Protein AF-A0A483LUS6-F1 (afdb_monomer_lite)

Organism: Klebsiella pneumoniae (NCBI:txid573)

Structure (mmCIF, N/CA/C/O backbone):
data_AF-A0A483LUS6-F1
#
_entry.id   AF-A0A483LUS6-F1
#
loop_
_atom_site.group_PDB
_atom_site.id
_atom_site.type_symbol
_atom_site.label_atom_id
_atom_site.label_alt_id
_atom_site.label_comp_id
_atom_site.label_asym_id
_atom_site.label_entity_id
_atom_site.label_seq_id
_atom_site.pdbx_PDB_ins_code
_atom_site.Cartn_x
_atom_site.Cartn_y
_atom_site.Cartn_z
_atom_site.occupancy
_atom_site.B_iso_or_equiv
_atom_site.auth_seq_id
_ato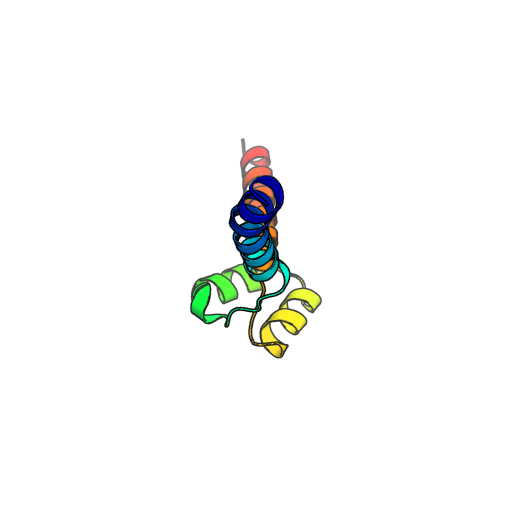m_site.auth_comp_id
_atom_site.auth_asym_id
_atom_site.auth_atom_id
_atom_site.pdbx_PDB_model_num
ATOM 1 N N . MET A 1 1 ? 19.958 2.754 -35.478 1.00 78.19 1 MET A N 1
ATOM 2 C CA . MET A 1 1 ? 19.790 1.383 -34.942 1.00 78.19 1 MET A CA 1
ATOM 3 C C . MET A 1 1 ? 20.180 1.328 -33.469 1.00 78.19 1 MET A C 1
ATOM 5 O O . MET A 1 1 ? 19.320 1.015 -32.662 1.00 78.19 1 MET A O 1
ATOM 9 N N . GLU A 1 2 ? 21.398 1.729 -33.093 1.00 86.81 2 GLU A N 1
ATOM 10 C CA . GLU A 1 2 ? 21.887 1.667 -31.699 1.00 86.81 2 GLU A CA 1
ATOM 11 C C . GLU A 1 2 ? 21.039 2.462 -30.690 1.00 86.81 2 GLU A C 1
ATOM 13 O O . GLU A 1 2 ? 20.636 1.916 -29.668 1.00 86.81 2 GLU A O 1
ATOM 18 N N . ILE A 1 3 ? 20.670 3.711 -31.006 1.00 90.56 3 ILE A N 1
ATOM 19 C CA . ILE A 1 3 ? 19.825 4.543 -30.122 1.00 90.56 3 ILE A CA 1
ATOM 20 C C . ILE A 1 3 ? 18.456 3.892 -29.878 1.00 90.56 3 ILE A C 1
ATOM 22 O O . ILE A 1 3 ? 17.960 3.883 -28.756 1.00 90.56 3 ILE A O 1
ATOM 26 N N . LEU A 1 4 ? 17.856 3.306 -30.918 1.00 92.38 4 LEU A N 1
ATOM 27 C CA . LEU A 1 4 ? 16.553 2.649 -30.813 1.00 92.38 4 LEU A CA 1
ATOM 28 C C . LEU A 1 4 ? 16.625 1.421 -29.891 1.00 92.38 4 LEU A C 1
ATOM 30 O O . LEU A 1 4 ? 15.738 1.212 -29.071 1.00 92.38 4 LEU A O 1
ATOM 34 N N . ILE A 1 5 ? 17.708 0.646 -29.992 1.00 92.69 5 ILE A N 1
ATOM 35 C CA . ILE A 1 5 ? 17.954 -0.527 -29.145 1.00 92.69 5 ILE A CA 1
ATOM 36 C C . ILE A 1 5 ? 18.105 -0.105 -27.679 1.00 92.69 5 ILE A C 1
ATOM 38 O O . ILE A 1 5 ? 17.456 -0.685 -26.812 1.00 92.69 5 ILE A O 1
ATOM 42 N N . VAL A 1 6 ? 18.888 0.942 -27.396 1.00 94.50 6 VAL A N 1
ATOM 43 C CA . VAL A 1 6 ? 19.048 1.471 -26.030 1.00 94.50 6 VAL A CA 1
ATOM 44 C C . VAL A 1 6 ? 17.709 1.955 -25.464 1.00 94.50 6 VAL A C 1
ATOM 46 O O . VAL A 1 6 ? 17.370 1.630 -24.325 1.00 94.50 6 VAL A O 1
ATOM 49 N N . LEU A 1 7 ? 16.910 2.670 -26.262 1.00 94.19 7 LEU A N 1
ATOM 50 C CA . LEU A 1 7 ? 15.584 3.130 -25.844 1.00 94.19 7 LEU A CA 1
ATOM 51 C C . LEU A 1 7 ? 14.631 1.974 -25.535 1.00 94.19 7 LEU A C 1
ATOM 53 O O . LEU A 1 7 ? 13.855 2.079 -24.592 1.00 94.19 7 LEU A O 1
ATOM 57 N N . ILE A 1 8 ? 14.693 0.867 -26.275 1.00 94.81 8 ILE A N 1
ATOM 58 C CA . ILE A 1 8 ? 13.876 -0.321 -25.996 1.00 94.81 8 ILE A CA 1
ATOM 59 C C . ILE A 1 8 ? 14.338 -1.001 -24.701 1.00 94.81 8 ILE A C 1
ATOM 61 O O . ILE A 1 8 ? 13.507 -1.313 -23.847 1.00 94.81 8 ILE A O 1
ATOM 65 N N . ILE A 1 9 ? 15.652 -1.179 -24.523 1.00 95.25 9 ILE A N 1
ATOM 66 C CA . ILE A 1 9 ? 16.233 -1.826 -23.336 1.00 95.25 9 ILE A CA 1
ATOM 67 C C . ILE A 1 9 ? 15.904 -1.052 -22.058 1.00 95.25 9 ILE A C 1
ATOM 69 O O . ILE A 1 9 ? 15.670 -1.675 -21.031 1.00 95.25 9 ILE A O 1
ATOM 73 N N . VAL A 1 10 ? 15.867 0.282 -22.098 1.00 95.19 10 VAL A N 1
ATOM 74 C CA . VAL A 1 10 ? 15.542 1.111 -20.922 1.00 95.19 10 VAL A CA 1
ATOM 75 C C . VAL A 1 10 ? 14.038 1.360 -20.799 1.00 95.19 10 VAL A C 1
ATOM 77 O O . VAL A 1 10 ? 13.473 1.307 -19.705 1.00 95.19 10 VAL A O 1
ATOM 80 N N . GLY A 1 11 ? 13.373 1.617 -21.923 1.00 95.50 11 GLY A N 1
ATOM 81 C CA . GLY A 1 11 ? 11.964 1.985 -21.975 1.00 95.50 11 GLY A CA 1
ATOM 82 C C . GLY A 1 11 ? 11.040 0.853 -21.549 1.00 95.50 11 GLY A C 1
ATOM 83 O O . GLY A 1 11 ? 10.093 1.106 -20.809 1.00 95.50 11 GLY A O 1
ATOM 84 N N . LEU A 1 12 ? 11.323 -0.393 -21.946 1.00 95.38 12 LEU A N 1
ATOM 85 C CA . LEU A 1 12 ? 10.486 -1.535 -21.567 1.00 95.38 12 LEU A CA 1
ATOM 86 C C . LEU A 1 12 ? 10.505 -1.806 -20.050 1.00 95.38 12 LEU A C 1
ATOM 88 O O . LEU A 1 12 ? 9.420 -1.877 -19.466 1.00 95.38 12 LEU A O 1
ATOM 92 N N . PRO A 1 13 ? 11.665 -1.886 -19.365 1.00 96.25 13 PRO A N 1
ATOM 93 C CA . PRO A 1 13 ? 11.701 -1.985 -17.908 1.00 96.25 13 PRO A CA 1
ATOM 94 C C . PRO A 1 13 ? 11.034 -0.802 -17.213 1.00 96.25 13 PRO A C 1
ATOM 96 O O . PRO A 1 13 ? 10.257 -1.009 -16.285 1.00 96.25 13 PRO A O 1
ATOM 99 N N . ALA A 1 14 ? 11.279 0.431 -17.670 1.00 95.50 14 ALA A N 1
ATOM 100 C CA . ALA A 1 14 ? 10.656 1.612 -17.079 1.00 95.50 14 ALA A CA 1
ATOM 101 C C . ALA A 1 14 ? 9.123 1.568 -17.205 1.00 95.50 14 ALA A C 1
ATOM 103 O O . ALA A 1 14 ? 8.412 1.798 -16.225 1.00 95.50 14 ALA A O 1
ATOM 104 N N . ALA A 1 15 ? 8.607 1.205 -18.383 1.00 95.50 15 ALA A N 1
ATOM 105 C CA . ALA A 1 15 ? 7.178 1.033 -18.617 1.00 95.50 15 ALA A CA 1
ATOM 106 C C . ALA A 1 15 ? 6.591 -0.081 -17.741 1.00 95.50 15 ALA A C 1
ATOM 108 O O . ALA A 1 15 ? 5.539 0.113 -17.132 1.00 95.50 15 ALA A O 1
ATOM 109 N N . TYR A 1 16 ? 7.290 -1.213 -17.609 1.00 95.69 16 TYR A N 1
ATOM 110 C CA . TYR A 1 16 ? 6.872 -2.300 -16.727 1.00 95.69 16 TYR A CA 1
ATOM 111 C C . TYR A 1 16 ? 6.830 -1.860 -15.258 1.00 95.69 16 TYR A C 1
ATOM 113 O O . TYR A 1 16 ? 5.843 -2.116 -14.576 1.00 95.69 16 TYR A O 1
ATOM 121 N N . MET A 1 17 ? 7.844 -1.138 -14.774 1.00 94.94 17 MET A N 1
ATOM 122 C CA . MET A 1 17 ? 7.870 -0.611 -13.405 1.00 94.94 17 MET A CA 1
ATOM 123 C C . MET A 1 17 ? 6.723 0.370 -13.142 1.00 94.94 17 MET A C 1
ATOM 125 O O . MET A 1 17 ? 6.124 0.356 -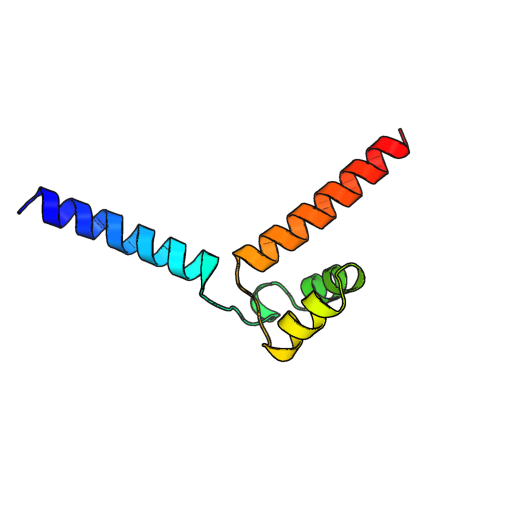12.066 1.00 94.94 17 MET A O 1
ATOM 129 N N . ILE A 1 18 ? 6.399 1.221 -14.119 1.00 95.31 18 ILE A N 1
ATOM 130 C CA . ILE A 1 18 ? 5.259 2.139 -14.034 1.00 95.31 18 ILE A CA 1
ATOM 131 C C . ILE A 1 18 ? 3.953 1.342 -13.988 1.00 95.31 18 ILE A C 1
ATOM 133 O O . ILE A 1 18 ? 3.126 1.573 -13.106 1.00 95.31 18 ILE A O 1
ATOM 137 N N . TRP A 1 19 ? 3.778 0.374 -14.885 1.00 96.06 19 TRP A N 1
ATOM 138 C CA . TRP A 1 19 ? 2.601 -0.487 -14.899 1.00 96.06 19 TRP A CA 1
ATOM 139 C C . TRP A 1 19 ? 2.405 -1.219 -13.566 1.00 96.06 19 TRP A C 1
ATOM 141 O O . TRP A 1 19 ? 1.340 -1.126 -12.951 1.00 96.06 19 TRP A O 1
ATOM 151 N N . ASP A 1 20 ? 3.455 -1.883 -13.086 1.00 93.81 20 ASP A N 1
ATOM 152 C CA . ASP A 1 20 ? 3.451 -2.661 -11.849 1.00 93.81 20 ASP A CA 1
ATOM 153 C C . ASP A 1 20 ? 3.116 -1.794 -10.626 1.00 93.81 20 ASP A C 1
ATOM 155 O O . ASP A 1 20 ? 2.317 -2.177 -9.771 1.00 93.81 20 ASP A O 1
ATOM 159 N N . ARG A 1 21 ? 3.650 -0.570 -10.569 1.00 92.75 21 ARG A N 1
ATOM 160 C CA . ARG A 1 21 ? 3.415 0.332 -9.439 1.00 92.75 21 ARG A CA 1
ATOM 161 C C . ARG A 1 21 ? 2.023 0.959 -9.439 1.00 92.75 21 ARG A C 1
ATOM 163 O O . ARG A 1 21 ? 1.456 1.155 -8.361 1.00 92.75 21 ARG A O 1
ATOM 170 N N . TYR A 1 22 ? 1.523 1.350 -10.610 1.00 93.69 22 TYR A N 1
ATOM 171 C CA . TYR A 1 22 ? 0.378 2.258 -10.728 1.00 93.69 22 TYR A CA 1
ATOM 172 C C . TYR A 1 22 ? -0.918 1.597 -11.179 1.00 93.69 22 TYR A C 1
ATOM 174 O O . TYR A 1 22 ? -1.985 2.113 -10.858 1.00 93.69 22 TYR A O 1
ATOM 182 N N . PHE A 1 23 ? -0.839 0.487 -11.906 1.00 93.81 23 PHE A N 1
ATOM 183 C CA . PHE A 1 23 ? -2.001 -0.111 -12.561 1.00 93.81 23 PHE A CA 1
ATOM 184 C C . PHE A 1 23 ? -2.223 -1.559 -12.147 1.00 93.81 23 PHE A C 1
ATOM 186 O O . PHE A 1 23 ? -3.365 -2.008 -12.062 1.00 93.81 23 PHE A O 1
ATOM 193 N N . ARG A 1 24 ? -1.148 -2.292 -11.847 1.00 96.62 24 ARG A N 1
ATOM 194 C CA . ARG A 1 24 ? -1.262 -3.673 -11.397 1.00 96.62 24 ARG A CA 1
ATOM 195 C C . ARG A 1 24 ? -1.884 -3.733 -10.005 1.00 96.62 24 ARG A C 1
ATOM 197 O O . ARG A 1 24 ? -1.319 -3.255 -9.023 1.00 96.62 24 ARG A O 1
ATOM 204 N N . VAL A 1 25 ? -3.057 -4.350 -9.936 1.00 97.25 25 VAL A N 1
ATOM 205 C CA . VAL A 1 25 ? -3.750 -4.642 -8.683 1.00 97.25 25 VAL A CA 1
ATOM 206 C C . VAL A 1 25 ? -3.229 -5.967 -8.143 1.00 97.25 25 VAL A C 1
ATOM 208 O O . VAL A 1 25 ? -3.284 -6.989 -8.826 1.00 97.25 25 VAL A O 1
ATOM 211 N N . PHE A 1 26 ? -2.730 -5.946 -6.912 1.00 97.44 26 PHE A N 1
ATOM 212 C CA . PHE A 1 26 ? -2.306 -7.138 -6.190 1.00 97.44 26 PHE A CA 1
ATOM 213 C C . PHE A 1 26 ? -3.396 -7.573 -5.205 1.00 97.44 26 PHE A C 1
ATOM 215 O O . PHE A 1 26 ? -4.060 -6.710 -4.616 1.00 97.44 26 PHE A O 1
ATOM 222 N N . PRO A 1 27 ? -3.584 -8.890 -4.995 1.00 97.75 27 PRO A N 1
ATOM 223 C CA . PRO A 1 27 ? -4.524 -9.386 -3.997 1.00 97.75 27 PRO A CA 1
ATOM 224 C C . PRO A 1 27 ? -4.104 -8.929 -2.598 1.00 97.75 27 PRO A C 1
ATOM 226 O O . PRO A 1 27 ? -2.917 -8.775 -2.319 1.00 97.75 27 PRO A O 1
ATOM 229 N N . LEU A 1 28 ? -5.060 -8.758 -1.683 1.00 97.44 28 LEU A N 1
ATOM 230 C CA . LEU A 1 28 ? -4.766 -8.259 -0.328 1.00 97.44 28 LEU A CA 1
ATOM 231 C C . LEU A 1 28 ? -3.751 -9.123 0.441 1.00 97.44 28 LEU A C 1
ATOM 233 O O . LEU A 1 28 ? -2.988 -8.599 1.250 1.00 97.44 28 LEU A O 1
ATOM 237 N N . SER A 1 29 ? -3.696 -10.429 0.158 1.00 97.06 29 SER A N 1
ATOM 238 C CA . SER A 1 29 ? -2.701 -11.356 0.717 1.00 97.06 29 SER A CA 1
ATOM 239 C C . SER A 1 29 ? -1.260 -10.983 0.389 1.00 97.06 29 SER A C 1
ATOM 241 O O . SER A 1 29 ? -0.387 -11.205 1.223 1.00 97.06 29 SER A O 1
ATOM 243 N N . TYR A 1 30 ? -1.015 -10.345 -0.756 1.00 97.12 30 TYR A N 1
ATOM 244 C CA . TYR A 1 30 ? 0.308 -9.862 -1.143 1.00 97.12 30 TYR A CA 1
ATOM 245 C C . TYR A 1 30 ? 0.877 -8.839 -0.145 1.00 97.12 30 TYR A C 1
ATOM 247 O O . TYR A 1 30 ? 2.078 -8.814 0.103 1.00 97.12 30 TYR A O 1
ATOM 255 N N . PHE A 1 31 ? 0.017 -8.025 0.476 1.00 96.44 31 PHE A N 1
ATOM 256 C CA . PHE A 1 31 ? 0.410 -6.999 1.452 1.00 96.44 31 PHE A CA 1
ATOM 257 C C . PHE A 1 31 ? 0.365 -7.495 2.912 1.00 96.44 31 PHE A C 1
ATOM 259 O O . PHE A 1 31 ? 0.672 -6.745 3.844 1.00 96.44 31 PHE A O 1
ATOM 266 N N . GLY A 1 32 ? -0.015 -8.759 3.120 1.00 96.94 32 GLY A N 1
ATOM 267 C CA . GLY A 1 32 ? -0.326 -9.333 4.426 1.00 96.94 32 GLY A CA 1
ATOM 268 C C . GLY A 1 32 ? -1.711 -8.901 4.911 1.00 96.94 32 GLY A C 1
ATOM 269 O O . GLY A 1 32 ? -1.907 -7.758 5.323 1.00 96.94 32 GLY A O 1
ATOM 270 N N . ILE A 1 33 ? -2.672 -9.832 4.907 1.00 94.62 33 ILE A N 1
ATOM 271 C CA . ILE A 1 33 ? -4.084 -9.557 5.246 1.00 94.62 33 ILE A CA 1
ATOM 272 C C . ILE A 1 33 ? -4.223 -8.871 6.610 1.00 94.62 33 ILE A C 1
ATOM 274 O O . ILE A 1 33 ? -4.980 -7.912 6.736 1.00 94.62 33 ILE A O 1
ATOM 278 N N . GLU A 1 34 ? -3.456 -9.299 7.612 1.00 96.38 34 GLU A N 1
ATOM 279 C CA . GLU A 1 34 ? -3.477 -8.697 8.950 1.00 96.38 34 GLU A CA 1
ATOM 280 C C . GLU A 1 34 ? -3.035 -7.226 8.940 1.00 96.38 34 GLU A C 1
ATOM 282 O O . GLU A 1 34 ? -3.643 -6.380 9.599 1.00 96.38 34 GLU A O 1
ATOM 287 N N . ASN A 1 35 ? -2.008 -6.889 8.152 1.00 95.81 35 ASN A N 1
ATOM 288 C CA . ASN A 1 35 ? -1.548 -5.510 7.999 1.00 95.81 35 ASN A CA 1
ATOM 289 C C . ASN A 1 35 ? -2.617 -4.659 7.316 1.00 95.81 35 ASN A C 1
ATOM 291 O O . ASN A 1 35 ? -2.888 -3.547 7.766 1.00 95.81 35 ASN A O 1
ATOM 295 N N . VAL A 1 36 ? -3.245 -5.192 6.264 1.00 96.75 36 VAL A N 1
ATOM 296 C CA . VAL A 1 36 ? -4.339 -4.521 5.552 1.00 96.75 36 VAL A CA 1
ATOM 297 C C . VAL A 1 36 ? -5.507 -4.256 6.498 1.00 96.75 36 VAL A C 1
ATOM 299 O O . VAL A 1 36 ? -6.002 -3.135 6.554 1.00 96.75 36 VAL A O 1
ATOM 302 N N . GLN A 1 37 ? -5.915 -5.246 7.293 1.00 95.38 37 GLN A N 1
ATOM 303 C CA . GLN A 1 37 ? -6.985 -5.086 8.277 1.00 95.38 37 GLN A CA 1
ATOM 304 C C . GLN A 1 37 ? -6.627 -4.073 9.369 1.00 95.38 37 GLN A C 1
ATOM 306 O O . GLN A 1 37 ? -7.477 -3.276 9.758 1.00 95.38 37 GLN A O 1
ATOM 311 N N . ARG A 1 38 ? -5.380 -4.064 9.858 1.00 95.06 38 ARG A N 1
ATOM 312 C CA . ARG A 1 38 ? -4.911 -3.081 10.849 1.00 95.06 38 ARG A CA 1
ATOM 313 C C . ARG A 1 38 ? -4.975 -1.660 10.300 1.00 95.06 38 ARG A C 1
ATOM 315 O O . ARG A 1 38 ? -5.473 -0.774 10.985 1.00 95.06 38 ARG A O 1
ATOM 322 N N . VAL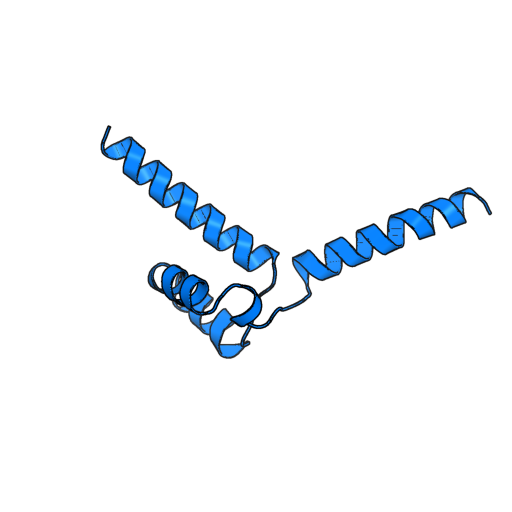 A 1 39 ? -4.488 -1.466 9.079 1.00 95.06 39 VAL A N 1
ATOM 323 C CA . VAL A 1 39 ? -4.514 -0.184 8.372 1.00 95.06 39 VAL A CA 1
ATOM 324 C C . VAL A 1 39 ? -5.953 0.271 8.134 1.00 95.06 39 VAL A C 1
ATOM 326 O O . VAL A 1 39 ? -6.288 1.410 8.446 1.00 95.06 39 VAL A O 1
ATOM 329 N N . ALA A 1 40 ? -6.817 -0.635 7.674 1.00 95.44 40 ALA A N 1
ATOM 330 C CA . ALA A 1 40 ? -8.212 -0.352 7.358 1.00 95.44 40 ALA A CA 1
ATOM 331 C C . ALA A 1 40 ? -9.017 0.204 8.540 1.00 95.44 40 ALA A C 1
ATOM 333 O O . ALA A 1 40 ? -9.979 0.923 8.309 1.00 95.44 40 ALA A O 1
ATOM 334 N N . LYS A 1 41 ? -8.631 -0.079 9.793 1.00 95.31 41 LYS A N 1
ATOM 335 C CA . LYS A 1 41 ? -9.290 0.489 10.987 1.00 95.31 41 LYS A CA 1
ATOM 336 C C . LYS A 1 41 ? -9.220 2.019 11.055 1.00 95.31 41 LYS A C 1
ATOM 338 O O . LYS A 1 41 ? -10.008 2.613 11.781 1.00 95.31 41 LYS A O 1
ATOM 343 N N . TRP A 1 42 ? -8.277 2.628 10.339 1.00 94.06 42 TRP A N 1
ATOM 344 C CA . TRP A 1 42 ? -7.992 4.062 10.392 1.00 94.06 42 TRP A CA 1
ATOM 345 C C . TRP A 1 42 ? -8.237 4.784 9.062 1.00 94.06 42 TRP A C 1
ATOM 347 O O . TRP A 1 42 ? -8.109 6.004 9.006 1.00 94.06 42 TRP A O 1
ATOM 357 N N . GLU A 1 43 ? -8.569 4.054 7.995 1.00 95.12 43 GLU A N 1
ATOM 358 C CA . GLU A 1 43 ? -8.856 4.638 6.682 1.00 95.12 43 GLU A CA 1
ATOM 359 C C . GLU A 1 43 ? -10.359 4.864 6.486 1.00 95.12 43 GLU A C 1
ATOM 361 O O . GLU A 1 43 ? -11.192 4.246 7.151 1.00 95.12 43 GLU A O 1
ATOM 366 N N . SER A 1 44 ? -10.707 5.743 5.542 1.00 94.69 44 SER A N 1
ATOM 367 C CA . SER A 1 44 ? -12.100 6.069 5.237 1.00 94.69 44 SER A CA 1
ATOM 368 C C . SER A 1 44 ? -12.885 4.860 4.728 1.00 94.69 44 SER A C 1
ATOM 370 O O . SER A 1 44 ? -12.338 3.964 4.077 1.00 94.69 44 SER A O 1
ATOM 372 N N . ASP A 1 45 ? -14.198 4.874 4.957 1.00 96.50 45 ASP A N 1
ATOM 373 C CA . ASP A 1 45 ? -15.089 3.832 4.443 1.00 96.50 45 ASP A CA 1
ATOM 374 C C . ASP A 1 45 ? -15.040 3.747 2.914 1.00 96.50 45 ASP A C 1
ATOM 376 O O . ASP A 1 45 ? -15.010 2.647 2.376 1.00 96.50 45 ASP A O 1
ATOM 380 N N . GLU A 1 46 ? -14.885 4.877 2.216 1.00 96.00 46 GLU A N 1
ATOM 381 C CA . GLU A 1 46 ? -14.703 4.906 0.759 1.00 96.00 46 GLU A CA 1
ATOM 382 C C . GLU A 1 46 ? -13.436 4.154 0.312 1.00 96.00 46 GLU A C 1
ATOM 384 O O . GLU A 1 46 ? -13.446 3.418 -0.680 1.00 96.00 46 GLU A O 1
ATOM 389 N N . TRP A 1 47 ? -12.317 4.319 1.029 1.00 95.50 47 TRP A N 1
ATOM 390 C CA . TRP A 1 47 ? -11.096 3.578 0.720 1.00 95.50 47 TRP A CA 1
ATOM 391 C C . TRP A 1 47 ? -11.284 2.087 0.996 1.00 95.50 47 TRP A C 1
ATOM 393 O O . TRP A 1 47 ? -10.926 1.253 0.161 1.00 95.50 47 TRP A O 1
ATOM 403 N N . ARG A 1 48 ? -11.879 1.750 2.146 1.00 96.38 48 ARG A N 1
ATOM 404 C CA . ARG A 1 48 ? -12.137 0.365 2.550 1.00 96.38 48 ARG A CA 1
ATOM 405 C C . ARG A 1 48 ? -13.039 -0.331 1.541 1.00 96.38 48 ARG A C 1
ATOM 407 O O . ARG A 1 48 ? -12.669 -1.387 1.039 1.00 96.38 48 ARG A O 1
ATOM 414 N N . GLU A 1 49 ? -14.180 0.260 1.207 1.00 96.81 49 GLU A N 1
ATOM 415 C CA . GLU A 1 49 ? -15.127 -0.291 0.242 1.00 96.81 49 GLU A CA 1
ATOM 416 C C . GLU A 1 49 ? -14.440 -0.540 -1.098 1.00 96.81 49 GLU A C 1
ATOM 418 O O . GLU A 1 49 ? -14.480 -1.660 -1.603 1.00 96.81 49 GLU A O 1
ATOM 423 N N . ARG A 1 50 ? -13.704 0.446 -1.625 1.00 96.00 50 ARG A N 1
ATOM 424 C CA . ARG A 1 50 ? -12.950 0.308 -2.879 1.00 96.00 50 ARG A CA 1
ATOM 425 C C . ARG A 1 50 ? -11.945 -0.842 -2.840 1.00 96.00 50 ARG A C 1
ATOM 427 O O . ARG A 1 50 ? -11.836 -1.595 -3.801 1.00 96.00 50 ARG A O 1
ATOM 434 N N . VAL A 1 51 ? -11.191 -0.976 -1.753 1.00 96.62 51 VAL A N 1
ATOM 435 C CA . VAL A 1 51 ? -10.135 -1.987 -1.618 1.00 96.62 51 VAL A CA 1
ATOM 436 C C . VAL A 1 51 ? -10.703 -3.390 -1.429 1.00 96.62 51 VAL A C 1
ATOM 438 O O . VAL A 1 51 ? -10.256 -4.327 -2.094 1.00 96.62 51 VAL A O 1
ATOM 441 N N . PHE A 1 52 ? -11.668 -3.546 -0.524 1.00 96.38 52 PHE A N 1
ATOM 442 C CA . PHE A 1 52 ? -12.222 -4.852 -0.182 1.00 96.38 52 PHE A CA 1
ATOM 443 C C . PHE A 1 52 ? -13.169 -5.368 -1.268 1.00 96.38 52 PHE A C 1
ATOM 445 O O . PHE A 1 52 ? -13.098 -6.553 -1.583 1.00 96.38 52 PHE A O 1
ATOM 452 N N . SER A 1 53 ? -13.972 -4.506 -1.907 1.00 97.06 53 SER A N 1
ATOM 453 C CA . SER A 1 53 ? -14.815 -4.910 -3.047 1.00 97.06 53 SER A CA 1
ATOM 454 C C . SER A 1 53 ? -13.982 -5.318 -4.263 1.00 97.06 53 SER A C 1
ATOM 456 O O . SER A 1 53 ? -14.276 -6.322 -4.906 1.00 97.06 53 SER A O 1
ATOM 458 N N . ARG A 1 54 ? -12.890 -4.592 -4.541 1.00 96.06 54 ARG A N 1
ATOM 459 C CA . ARG A 1 54 ? -11.934 -4.940 -5.602 1.00 96.06 54 ARG A CA 1
ATOM 460 C C . ARG A 1 54 ? -11.108 -6.190 -5.269 1.00 96.06 54 ARG A C 1
ATOM 462 O O . ARG A 1 54 ? -10.499 -6.763 -6.166 1.00 96.06 54 ARG A O 1
ATOM 469 N N . GLY A 1 55 ? -11.042 -6.597 -3.998 1.00 96.62 55 GLY A N 1
ATOM 470 C CA . GLY A 1 55 ? -10.234 -7.732 -3.535 1.00 96.62 55 GLY A CA 1
ATOM 471 C C . GLY A 1 55 ? -8.719 -7.487 -3.580 1.00 96.62 55 GLY A C 1
ATOM 472 O O . GLY A 1 55 ? -7.930 -8.431 -3.491 1.00 96.62 55 GLY A O 1
ATOM 473 N N . GLY A 1 56 ? -8.290 -6.231 -3.720 1.00 97.00 56 GLY A N 1
ATOM 474 C CA . GLY A 1 56 ? -6.894 -5.896 -3.965 1.00 97.00 56 GLY A CA 1
ATOM 475 C C . GLY A 1 56 ? -6.615 -4.402 -4.066 1.00 97.00 56 GLY A C 1
ATOM 476 O O . GLY A 1 56 ? -7.521 -3.561 -4.095 1.00 97.00 56 GLY A O 1
ATOM 477 N N . MET A 1 57 ? -5.332 -4.062 -4.151 1.00 97.69 57 MET A N 1
ATOM 478 C CA . MET A 1 57 ? -4.882 -2.693 -4.401 1.00 97.69 57 MET A CA 1
ATOM 479 C C . MET A 1 57 ? -3.556 -2.637 -5.146 1.00 97.69 57 MET A C 1
ATOM 481 O O . MET A 1 57 ? -2.818 -3.617 -5.215 1.00 97.69 57 MET A O 1
ATOM 485 N N . THR A 1 58 ? -3.261 -1.478 -5.719 1.00 98.00 58 THR A N 1
ATOM 486 C CA . THR A 1 58 ? -1.962 -1.209 -6.335 1.00 98.00 58 THR A CA 1
ATOM 487 C C . THR A 1 58 ? -0.894 -0.961 -5.272 1.00 98.00 58 THR A C 1
ATOM 489 O O . THR A 1 58 ? -1.180 -0.491 -4.165 1.00 98.00 58 THR A O 1
ATOM 492 N N . SER A 1 59 ? 0.369 -1.203 -5.625 1.00 96.50 59 SER A N 1
ATOM 493 C CA . SER A 1 59 ? 1.507 -0.879 -4.756 1.00 96.50 59 SER A CA 1
ATOM 494 C C . SER A 1 59 ? 1.539 0.608 -4.382 1.00 96.50 59 SER A C 1
ATOM 496 O O . SER A 1 59 ? 1.878 0.954 -3.251 1.00 96.50 59 SER A O 1
ATOM 498 N N . ARG A 1 60 ? 1.140 1.511 -5.295 1.00 96.38 60 ARG A N 1
ATOM 499 C CA . ARG A 1 60 ? 1.034 2.949 -4.995 1.00 96.38 60 ARG A CA 1
ATOM 500 C C . ARG A 1 60 ? -0.001 3.236 -3.908 1.00 96.38 60 ARG A C 1
ATOM 502 O O . ARG A 1 60 ? 0.300 4.013 -3.003 1.00 96.38 60 ARG A O 1
ATOM 509 N N . GLU A 1 61 ? -1.197 2.655 -3.997 1.00 96.62 61 GLU A N 1
ATOM 510 C CA . GLU A 1 61 ? -2.250 2.847 -2.988 1.00 96.62 61 GLU A CA 1
ATOM 511 C C . GLU A 1 61 ? -1.778 2.375 -1.610 1.00 96.62 61 GLU A C 1
ATOM 513 O O . GLU A 1 61 ? -1.908 3.119 -0.638 1.00 96.62 61 GLU A O 1
ATOM 518 N N . TRP A 1 62 ? -1.151 1.196 -1.543 1.00 97.25 62 TRP A N 1
ATOM 519 C CA . TRP A 1 62 ? -0.614 0.652 -0.296 1.00 97.25 62 TRP A CA 1
ATOM 520 C C . TRP A 1 62 ? 0.444 1.562 0.337 1.00 97.25 62 TRP A C 1
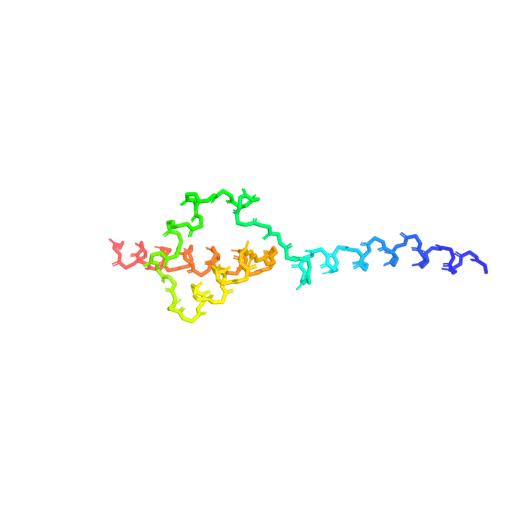ATOM 522 O O . TRP A 1 62 ? 0.361 1.890 1.523 1.00 97.25 62 TRP A O 1
ATOM 532 N N . ILE A 1 63 ? 1.421 2.011 -0.460 1.00 96.75 63 ILE A N 1
ATOM 533 C CA . ILE A 1 63 ? 2.470 2.928 0.006 1.00 96.75 63 ILE A CA 1
ATOM 534 C C . ILE A 1 63 ? 1.843 4.232 0.502 1.00 96.75 63 ILE A C 1
ATOM 536 O O . ILE A 1 63 ? 2.166 4.683 1.594 1.00 96.75 63 ILE A O 1
ATOM 540 N N . SER A 1 64 ? 0.921 4.814 -0.269 1.00 96.25 64 SER A N 1
ATOM 541 C CA . SER A 1 64 ? 0.288 6.092 0.067 1.00 96.25 64 SER A CA 1
ATOM 542 C C . SER A 1 64 ? -0.422 6.054 1.420 1.00 96.25 64 SER A C 1
ATOM 544 O O . SER A 1 64 ? -0.265 6.976 2.219 1.00 96.25 64 SER A O 1
ATOM 546 N N . VAL A 1 65 ? -1.164 4.982 1.694 1.00 96.69 65 VAL A N 1
ATOM 547 C CA . VAL A 1 65 ? -1.864 4.791 2.967 1.00 96.69 65 VAL A CA 1
ATOM 548 C C . VAL A 1 65 ? -0.879 4.666 4.130 1.00 96.69 65 VAL A C 1
ATOM 550 O O . VAL A 1 65 ? -0.997 5.381 5.124 1.00 96.69 65 VAL A O 1
ATOM 553 N N . ASN A 1 66 ? 0.142 3.817 3.992 1.00 96.81 66 ASN A N 1
ATOM 554 C CA . ASN A 1 66 ? 1.146 3.637 5.041 1.00 96.81 66 ASN A CA 1
ATOM 555 C C . ASN A 1 66 ? 1.929 4.929 5.317 1.00 96.81 66 ASN A C 1
ATOM 557 O O . ASN A 1 66 ? 2.220 5.232 6.473 1.00 96.81 66 ASN A O 1
ATOM 561 N N . THR A 1 67 ? 2.234 5.718 4.282 1.00 96.94 67 THR A N 1
ATOM 562 C CA . THR A 1 67 ? 2.869 7.031 4.442 1.00 96.94 67 THR A CA 1
ATOM 563 C C . THR A 1 6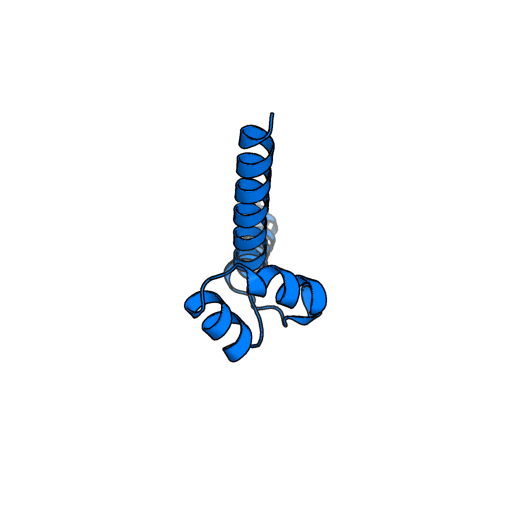7 ? 1.997 7.972 5.273 1.00 96.94 67 THR A C 1
ATOM 565 O O . THR A 1 67 ? 2.499 8.526 6.249 1.00 96.94 67 THR A O 1
ATOM 568 N N . ARG A 1 68 ? 0.696 8.096 4.966 1.00 95.06 68 ARG A N 1
ATOM 569 C CA . ARG A 1 68 ? -0.223 8.943 5.751 1.00 95.06 68 ARG A CA 1
ATOM 570 C C . ARG A 1 68 ? -0.310 8.511 7.213 1.00 95.06 68 ARG A C 1
ATOM 572 O O . ARG A 1 68 ? -0.260 9.356 8.103 1.00 95.06 68 ARG A O 1
ATOM 579 N N . GLN A 1 69 ? -0.403 7.207 7.480 1.00 94.88 69 GLN A N 1
ATOM 580 C CA . GLN A 1 69 ? -0.455 6.713 8.860 1.00 94.88 69 GLN A CA 1
ATOM 581 C C . GLN A 1 69 ? 0.846 6.988 9.614 1.00 94.88 69 GLN A C 1
ATOM 583 O O . GLN A 1 69 ? 0.814 7.426 10.763 1.00 94.88 69 GLN A O 1
ATOM 588 N N . LEU A 1 70 ? 1.997 6.800 8.965 1.00 96.00 70 LEU A N 1
ATOM 589 C CA . LEU A 1 70 ? 3.289 7.131 9.558 1.00 96.00 70 LEU A CA 1
ATOM 590 C C . LEU A 1 70 ? 3.402 8.629 9.874 1.00 96.00 70 LEU A C 1
ATOM 592 O O . LEU A 1 70 ? 3.920 8.996 10.927 1.00 96.00 70 LEU A O 1
ATOM 596 N N . GLU A 1 71 ? 2.924 9.493 8.981 1.00 96.50 71 GLU A N 1
ATOM 597 C CA . GLU A 1 71 ? 2.879 10.940 9.204 1.00 96.50 71 GLU A CA 1
ATOM 598 C C . GLU A 1 71 ? 1.974 11.306 10.385 1.00 96.50 71 GLU A C 1
ATOM 600 O O . GLU A 1 71 ? 2.395 12.078 11.247 1.00 96.50 71 GLU A O 1
ATOM 605 N N . ALA A 1 72 ? 0.789 10.698 10.490 1.00 94.50 72 ALA A N 1
ATOM 606 C CA . ALA A 1 72 ? -0.121 10.905 11.615 1.00 94.50 72 ALA A CA 1
ATOM 607 C C . ALA A 1 72 ? 0.503 10.472 12.954 1.00 94.50 72 ALA A C 1
ATOM 609 O O . ALA A 1 72 ? 0.436 11.210 13.938 1.00 94.50 72 ALA A O 1
ATOM 610 N N . ILE A 1 73 ? 1.179 9.318 12.985 1.00 94.75 73 ILE A N 1
ATOM 611 C CA . ILE A 1 73 ? 1.894 8.834 14.175 1.00 94.75 73 ILE A CA 1
ATOM 612 C C . ILE A 1 73 ? 3.020 9.800 14.556 1.00 94.75 73 ILE A C 1
ATOM 614 O O . ILE A 1 73 ? 3.148 10.173 15.721 1.00 94.75 73 ILE A O 1
ATOM 618 N N . LYS A 1 74 ? 3.831 10.242 13.586 1.00 97.44 74 LYS A N 1
ATOM 619 C CA . LYS A 1 74 ? 4.912 11.211 13.828 1.00 97.44 74 LYS A CA 1
ATOM 620 C C . LYS A 1 74 ? 4.379 12.539 14.365 1.00 97.44 74 LYS A C 1
ATOM 622 O O . LYS A 1 74 ? 4.985 13.108 15.271 1.00 97.44 74 LYS A O 1
ATOM 627 N N . ALA A 1 75 ? 3.264 13.026 13.822 1.00 97.12 75 ALA A N 1
ATOM 628 C CA . ALA A 1 75 ? 2.616 14.244 14.291 1.00 97.12 75 ALA A CA 1
ATOM 629 C C . ALA A 1 75 ? 2.131 14.095 15.740 1.00 97.12 75 ALA A C 1
ATOM 631 O O . ALA A 1 75 ? 2.372 14.979 16.559 1.00 97.12 75 ALA A O 1
ATOM 632 N N . GLU A 1 76 ? 1.516 12.961 16.078 1.00 96.81 76 GLU A N 1
ATOM 633 C CA . GLU A 1 76 ? 1.066 12.676 17.440 1.00 96.81 76 GLU A CA 1
ATOM 634 C C . GLU A 1 76 ? 2.226 12.575 18.434 1.00 96.81 7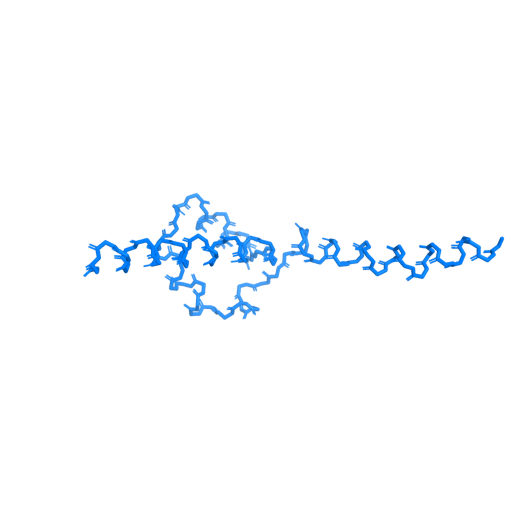6 GLU A C 1
ATOM 636 O O . GLU A 1 76 ? 2.162 13.166 19.508 1.00 96.81 76 GLU A O 1
ATOM 641 N N . LEU A 1 77 ? 3.313 11.891 18.069 1.00 97.38 77 LEU A N 1
ATOM 642 C CA . LEU A 1 77 ? 4.506 11.800 18.913 1.00 97.38 77 LEU A CA 1
ATOM 643 C C . LEU A 1 77 ? 5.096 13.180 19.211 1.00 97.38 77 LEU A C 1
ATOM 645 O O . LEU A 1 77 ? 5.444 13.454 20.354 1.00 97.38 77 LEU A O 1
ATOM 649 N N . ARG A 1 78 ? 5.142 14.070 18.212 1.00 97.00 78 ARG A N 1
ATOM 650 C CA . ARG A 1 78 ? 5.628 15.444 18.391 1.00 97.00 78 ARG A CA 1
ATOM 651 C C . ARG A 1 78 ? 4.743 16.271 19.328 1.00 97.00 78 ARG A C 1
ATOM 653 O O . ARG A 1 78 ? 5.263 17.147 19.995 1.00 97.00 78 ARG A O 1
ATOM 660 N N . ARG A 1 79 ? 3.431 16.012 19.388 1.00 95.62 79 ARG A N 1
ATOM 661 C CA . ARG A 1 79 ? 2.517 16.703 20.322 1.00 95.62 79 ARG A CA 1
ATOM 662 C C . ARG A 1 79 ? 2.704 16.283 21.781 1.00 95.62 79 ARG A C 1
ATOM 664 O O . ARG A 1 79 ? 2.254 16.996 22.668 1.00 95.62 79 ARG A O 1
ATOM 671 N N . ARG A 1 80 ? 3.290 15.106 22.016 1.00 93.38 80 ARG A N 1
ATOM 672 C CA . ARG A 1 80 ? 3.513 14.534 23.354 1.00 93.38 80 ARG A CA 1
ATOM 673 C C . ARG A 1 80 ? 4.901 14.837 23.924 1.00 93.38 80 ARG A C 1
ATOM 675 O O . ARG A 1 80 ? 5.146 14.488 25.075 1.00 93.38 80 ARG A O 1
ATOM 682 N N . GLN A 1 81 ? 5.792 15.397 23.107 1.00 83.56 81 GLN A N 1
ATOM 683 C CA . GLN A 1 81 ? 7.107 15.904 23.506 1.00 83.56 81 GLN A CA 1
ATOM 684 C C . GLN A 1 81 ? 6.991 17.373 23.894 1.00 83.56 81 GLN A C 1
ATOM 686 O O . GLN A 1 81 ? 7.668 17.751 24.871 1.00 83.56 81 GLN A O 1
#

Sequence (81 aa):
MEILIVLIIVGLPAAYMIWDRYFRVFPLSYFGIENVQRVAKWESDEWRERVFSRGGMTSREWISVNTRQLEAIKAELRRRQ

pLDDT: mean 95.3, std 2.87, range [78.19, 98.0]

Foldseek 3Di:
DVVVVVCCVVVVVVVVVCCQQPPDWDACVVVPVVVVVVLVVPDDPVLVCVAVVVRTGGNNSVVVSVVVVVVVVVVVVVVVD

Secondary structure (DSSP, 8-state):
-HHHHHHHHHHHHHHHHHHHHHTPEEEGGGG-HHHHHHHHTTS-HHHHHHHHHHTEEEHHHHHHHHHHHHHHHHHHHHHT-

Radius of gyration: 17.75 Å; chains: 1; bounding box: 37×28×58 Å